Protein AF-A0A2H9N8P7-F1 (afdb_monomer_lite)

Radius of gyration: 15.58 Å; chains: 1; bounding box: 39×26×37 Å

pLDDT: mean 92.92, std 4.25, range [72.19, 96.5]

Foldseek 3Di:
DAPDPPGDDDDPCVVVVNDDPVVVVVVVVVVAFDWDWDDDPPKIKTFGWDDDPVGIDTPDIDIPVVVD

Structure (mmCIF, N/CA/C/O backbone):
data_AF-A0A2H9N8P7-F1
#
_entry.id   AF-A0A2H9N8P7-F1
#
loop_
_atom_site.group_PDB
_atom_site.id
_atom_site.type_symbol
_atom_site.label_atom_id
_atom_site.label_alt_id
_atom_site.label_comp_id
_atom_site.label_asym_id
_atom_site.label_entity_id
_atom_site.label_seq_id
_atom_site.pdbx_PDB_ins_code
_atom_site.Cartn_x
_atom_site.Cartn_y
_atom_site.Cartn_z
_atom_site.occupancy
_atom_site.B_iso_or_equiv
_atom_site.auth_seq_id
_atom_site.auth_comp_id
_atom_site.auth_asym_id
_atom_site.auth_atom_id
_atom_site.pdbx_PDB_model_num
ATOM 1 N N . MET A 1 1 ? 15.998 11.243 -7.624 1.00 72.19 1 MET A N 1
ATOM 2 C CA . MET A 1 1 ? 16.132 12.146 -8.789 1.00 72.19 1 MET A CA 1
ATOM 3 C C . MET A 1 1 ? 16.713 11.365 -9.957 1.00 72.19 1 MET A C 1
ATOM 5 O O . MET A 1 1 ? 17.346 10.343 -9.707 1.00 72.19 1 MET A O 1
ATOM 9 N N . ALA A 1 2 ? 16.443 11.778 -11.198 1.00 84.69 2 ALA A N 1
ATOM 10 C CA . ALA A 1 2 ? 17.084 11.165 -12.361 1.00 84.69 2 ALA A CA 1
ATOM 11 C C . ALA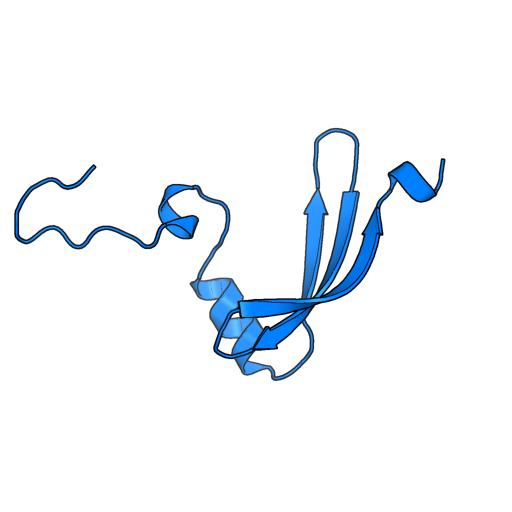 A 1 2 ? 18.582 11.503 -12.335 1.00 84.69 2 ALA A C 1
ATOM 13 O O . ALA A 1 2 ? 18.934 12.649 -12.074 1.00 84.69 2 ALA A O 1
ATOM 14 N N . LYS A 1 3 ? 19.445 10.500 -12.528 1.00 87.50 3 LYS A N 1
ATOM 15 C CA . LYS A 1 3 ? 20.908 10.667 -12.465 1.00 87.50 3 LYS A CA 1
ATOM 16 C C . LYS A 1 3 ? 21.567 10.838 -13.842 1.00 87.50 3 LYS A C 1
ATOM 18 O O . LYS A 1 3 ? 22.746 11.149 -13.902 1.00 87.50 3 LYS A O 1
ATOM 23 N N . GLY A 1 4 ? 20.828 10.619 -14.931 1.00 92.31 4 GLY A N 1
ATOM 24 C CA . GLY A 1 4 ? 21.330 10.695 -16.304 1.00 92.31 4 GLY A CA 1
ATOM 25 C C . GLY A 1 4 ? 20.340 10.101 -17.314 1.00 92.31 4 GLY A C 1
ATOM 26 O O . GLY A 1 4 ? 19.293 9.595 -16.898 1.00 92.31 4 GLY A O 1
ATOM 27 N N . PRO A 1 5 ? 20.666 10.124 -18.620 1.00 90.31 5 PRO A N 1
ATOM 28 C CA . PRO A 1 5 ? 19.763 9.691 -19.694 1.00 90.31 5 PRO A CA 1
ATOM 29 C C . PRO A 1 5 ? 19.390 8.202 -19.617 1.00 90.31 5 PRO A C 1
ATOM 31 O O . PRO A 1 5 ? 18.265 7.835 -19.930 1.00 90.31 5 PRO A O 1
ATOM 34 N N . ASN A 1 6 ? 20.291 7.354 -19.110 1.00 92.56 6 ASN A N 1
ATOM 35 C CA . ASN A 1 6 ? 20.056 5.910 -18.975 1.00 92.56 6 ASN A CA 1
ATOM 36 C C . ASN A 1 6 ? 19.384 5.518 -17.646 1.00 92.56 6 ASN A C 1
ATOM 38 O O . ASN A 1 6 ? 19.148 4.338 -17.383 1.00 92.56 6 ASN A O 1
ATOM 42 N N . TYR A 1 7 ? 19.110 6.477 -16.757 1.00 93.69 7 TYR A N 1
ATOM 43 C CA . TYR A 1 7 ? 18.580 6.165 -15.435 1.00 93.69 7 TYR A CA 1
ATOM 44 C C . TYR A 1 7 ? 17.074 5.880 -15.500 1.00 93.69 7 TYR A C 1
ATOM 46 O O . TYR A 1 7 ? 16.258 6.795 -15.619 1.00 93.69 7 TYR A O 1
ATOM 54 N N . CYS A 1 8 ? 16.689 4.612 -15.344 1.00 91.50 8 CYS A N 1
ATOM 55 C CA . CYS A 1 8 ? 15.286 4.222 -15.226 1.00 91.50 8 CYS A CA 1
ATOM 56 C C . CYS A 1 8 ? 14.702 4.691 -13.891 1.00 91.50 8 CYS A C 1
ATOM 58 O O . CYS A 1 8 ? 14.970 4.137 -12.822 1.00 91.50 8 CYS A O 1
ATOM 60 N N . VAL A 1 9 ? 13.877 5.732 -13.955 1.00 92.94 9 VAL A N 1
ATOM 61 C CA . VAL A 1 9 ? 13.237 6.307 -12.776 1.00 92.94 9 VAL A CA 1
ATOM 62 C C . VAL A 1 9 ? 12.140 5.362 -12.266 1.00 92.94 9 VAL A C 1
ATOM 64 O O . VAL A 1 9 ? 11.259 4.980 -13.035 1.00 92.94 9 VAL A O 1
ATOM 67 N N . PRO A 1 10 ? 12.124 5.014 -10.965 1.00 92.94 10 PRO A N 1
ATOM 68 C CA . PRO A 1 10 ? 11.061 4.186 -10.408 1.00 92.94 10 PRO A CA 1
ATOM 69 C C . PRO A 1 10 ? 9.684 4.843 -10.544 1.00 92.94 10 PRO A C 1
ATOM 71 O O . PRO A 1 10 ? 9.553 6.070 -10.481 1.00 92.94 10 PRO A O 1
ATOM 74 N N . PHE A 1 11 ? 8.634 4.022 -10.632 1.00 93.50 11 PHE A N 1
ATOM 75 C CA . PHE A 1 11 ? 7.251 4.500 -10.680 1.00 93.50 11 PHE A CA 1
ATOM 76 C C . PHE A 1 11 ? 6.927 5.473 -9.541 1.00 93.50 11 PHE A C 1
ATOM 78 O O . PHE A 1 11 ? 7.394 5.308 -8.410 1.00 93.50 11 PHE A O 1
ATOM 85 N N . ARG A 1 12 ? 6.044 6.445 -9.808 1.00 94.25 12 ARG A N 1
ATOM 86 C CA . ARG A 1 12 ? 5.654 7.502 -8.856 1.00 94.25 12 ARG A CA 1
ATOM 87 C C . ARG A 1 12 ? 5.372 6.968 -7.444 1.00 94.25 12 ARG A C 1
ATOM 89 O O . ARG A 1 12 ? 6.041 7.374 -6.503 1.00 94.25 12 ARG A O 1
ATOM 96 N N . ARG A 1 13 ? 4.467 5.991 -7.300 1.00 95.25 13 ARG A N 1
ATOM 97 C CA . ARG A 1 13 ? 4.089 5.438 -5.982 1.00 95.25 13 ARG A CA 1
ATOM 98 C C . ARG A 1 13 ? 5.201 4.655 -5.274 1.00 95.25 13 ARG A C 1
ATOM 100 O O . ARG A 1 13 ? 5.149 4.533 -4.055 1.00 95.25 13 ARG A O 1
ATOM 107 N N . ARG A 1 14 ? 6.193 4.133 -6.014 1.00 94.75 14 ARG A N 1
ATOM 108 C CA . ARG A 1 14 ? 7.387 3.505 -5.422 1.00 94.75 14 ARG A CA 1
ATOM 109 C C . ARG A 1 14 ? 8.291 4.580 -4.821 1.00 94.75 14 ARG A C 1
ATOM 111 O O . ARG A 1 14 ? 8.770 4.391 -3.713 1.00 94.75 14 ARG A O 1
ATOM 118 N N . ARG A 1 15 ? 8.470 5.711 -5.516 1.00 94.31 15 ARG A N 1
ATOM 119 C CA . ARG A 1 15 ? 9.234 6.866 -5.007 1.00 94.31 15 ARG A CA 1
ATOM 120 C C . ARG A 1 15 ? 8.589 7.490 -3.770 1.00 94.31 15 ARG A C 1
ATOM 122 O O . ARG A 1 15 ? 9.296 7.869 -2.854 1.00 94.31 15 ARG A O 1
ATOM 129 N N . GLU A 1 16 ? 7.259 7.544 -3.733 1.00 95.25 16 GLU A N 1
ATOM 130 C CA . GLU A 1 16 ? 6.501 8.020 -2.566 1.00 95.25 16 GLU A CA 1
ATOM 131 C C . GLU A 1 16 ? 6.445 7.002 -1.408 1.00 95.25 16 GLU A C 1
ATOM 133 O O . GLU A 1 16 ? 5.867 7.304 -0.371 1.00 95.25 16 GLU A O 1
ATOM 138 N N . GLY A 1 17 ? 6.946 5.772 -1.585 1.00 93.25 17 GLY A N 1
ATOM 139 C CA . GLY A 1 17 ? 6.883 4.721 -0.559 1.00 93.25 17 GLY A CA 1
ATOM 140 C C . GLY A 1 17 ? 5.475 4.181 -0.262 1.00 93.25 17 GLY A C 1
ATOM 141 O O . GLY A 1 17 ? 5.300 3.371 0.640 1.00 93.25 17 GLY A O 1
ATOM 142 N N . LYS A 1 18 ? 4.451 4.576 -1.028 1.00 93.75 18 LYS A N 1
ATOM 143 C CA . LYS A 1 18 ? 3.038 4.260 -0.735 1.00 93.75 18 LYS A CA 1
ATOM 144 C C . LYS A 1 18 ? 2.579 2.891 -1.229 1.00 93.75 18 LYS A C 1
ATOM 146 O O . LYS A 1 18 ? 1.420 2.514 -1.034 1.00 93.75 18 LYS A O 1
ATOM 151 N N . THR A 1 19 ? 3.384 2.191 -2.025 1.00 95.00 19 THR A N 1
ATOM 152 C CA . THR A 1 19 ? 2.968 0.927 -2.649 1.00 95.00 19 THR A CA 1
ATOM 153 C C . THR A 1 19 ? 4.145 0.004 -2.874 1.00 95.00 19 THR A C 1
ATOM 155 O O . THR A 1 19 ? 5.084 0.350 -3.592 1.00 95.00 19 THR A O 1
ATOM 158 N N . ASP A 1 20 ? 4.030 -1.211 -2.342 1.00 95.12 20 ASP A N 1
ATOM 159 C CA . ASP A 1 20 ? 4.862 -2.318 -2.780 1.00 95.12 20 ASP A CA 1
ATOM 160 C C . ASP A 1 20 ? 4.226 -3.032 -3.978 1.00 95.12 20 ASP A C 1
ATOM 162 O O . ASP A 1 20 ? 3.168 -3.658 -3.888 1.00 95.12 20 ASP A O 1
ATOM 166 N N . TYR A 1 21 ? 4.895 -2.929 -5.125 1.00 94.56 21 TYR A N 1
ATOM 167 C CA . TYR A 1 21 ? 4.447 -3.540 -6.371 1.00 94.56 21 TYR A CA 1
ATOM 168 C C . TYR A 1 21 ? 4.572 -5.068 -6.365 1.00 94.56 21 TYR A C 1
ATOM 170 O O . TYR A 1 21 ? 3.800 -5.718 -7.068 1.00 94.56 21 TYR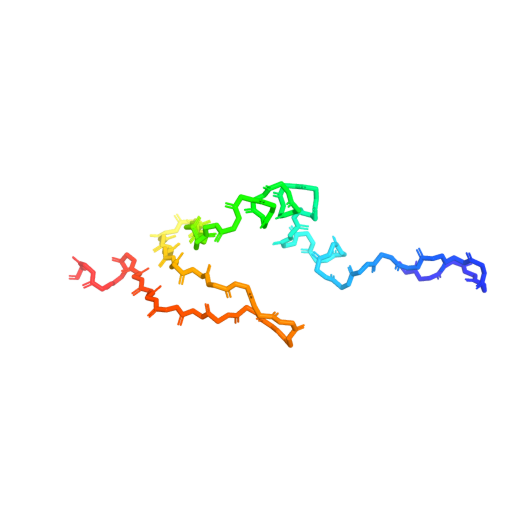 A O 1
ATOM 178 N N . LYS A 1 22 ? 5.490 -5.651 -5.574 1.00 94.62 22 LYS A N 1
ATOM 179 C CA . LYS A 1 22 ? 5.629 -7.115 -5.484 1.00 94.62 22 LYS A CA 1
ATOM 180 C C . LYS A 1 22 ? 4.415 -7.720 -4.780 1.00 94.62 22 LYS A C 1
ATOM 182 O O . LYS A 1 22 ? 3.718 -8.539 -5.378 1.00 94.62 22 LYS A O 1
ATOM 187 N N . ALA A 1 23 ? 4.099 -7.234 -3.578 1.00 93.06 23 ALA A N 1
ATOM 188 C CA . ALA A 1 23 ? 2.901 -7.640 -2.847 1.00 93.06 23 ALA A CA 1
ATOM 189 C C . ALA A 1 23 ? 1.611 -7.346 -3.634 1.00 93.06 23 ALA A C 1
ATOM 191 O O . ALA A 1 23 ? 0.730 -8.199 -3.735 1.00 93.06 23 ALA A O 1
ATOM 192 N N . ARG A 1 24 ? 1.513 -6.166 -4.269 1.00 93.56 24 ARG A N 1
ATOM 193 C CA . ARG A 1 24 ? 0.354 -5.821 -5.109 1.00 93.56 24 ARG A CA 1
ATOM 194 C C . ARG A 1 24 ? 0.151 -6.831 -6.240 1.00 93.56 24 ARG A C 1
ATOM 196 O O . ARG A 1 24 ? -0.980 -7.252 -6.449 1.00 93.56 24 ARG A O 1
ATOM 203 N N . LYS A 1 25 ? 1.212 -7.219 -6.957 1.00 94.00 25 LYS A N 1
ATOM 204 C CA . LYS A 1 25 ? 1.124 -8.206 -8.043 1.00 94.00 25 LYS A CA 1
ATOM 205 C C . LYS A 1 25 ? 0.586 -9.544 -7.531 1.00 94.00 25 LYS A C 1
ATOM 207 O O . LYS A 1 25 ? -0.329 -10.078 -8.143 1.00 94.00 25 LYS A O 1
ATOM 212 N N . ALA A 1 26 ? 1.098 -10.043 -6.404 1.00 94.00 26 ALA A N 1
ATOM 213 C CA . ALA A 1 26 ? 0.633 -11.299 -5.812 1.00 94.00 26 ALA A CA 1
ATOM 214 C C . ALA A 1 26 ? -0.868 -11.267 -5.471 1.00 94.00 26 ALA A C 1
ATOM 216 O O . ALA A 1 26 ? -1.595 -12.202 -5.788 1.00 94.00 26 ALA A O 1
ATOM 217 N N . LEU A 1 27 ? -1.352 -10.156 -4.906 1.00 92.81 27 LEU A N 1
ATOM 218 C CA . LEU A 1 27 ? -2.774 -9.981 -4.598 1.00 92.81 27 LEU A CA 1
ATOM 219 C C . LEU A 1 27 ? -3.643 -9.895 -5.860 1.00 92.81 27 LEU A C 1
ATOM 221 O O . LEU A 1 27 ? -4.727 -10.467 -5.890 1.00 92.81 27 LEU A O 1
ATOM 225 N N . LEU A 1 28 ? -3.178 -9.208 -6.906 1.00 92.38 28 LEU A N 1
ATOM 226 C CA . LEU A 1 28 ? -3.913 -9.102 -8.172 1.00 92.38 28 LEU A CA 1
ATOM 227 C C . LEU A 1 28 ? -4.044 -10.448 -8.888 1.00 92.38 28 LEU A C 1
ATOM 229 O O . LEU A 1 28 ? -5.091 -10.725 -9.461 1.00 92.38 28 LEU A O 1
ATOM 233 N N . LEU A 1 29 ? -3.013 -11.295 -8.815 1.00 93.81 29 LEU A N 1
ATOM 234 C CA . LEU A 1 29 ? -3.040 -12.634 -9.410 1.00 93.81 29 LEU A CA 1
ATOM 235 C C . LEU A 1 29 ? -4.128 -13.532 -8.807 1.00 93.81 29 LEU A C 1
ATOM 237 O O . LEU A 1 29 ? -4.578 -14.455 -9.474 1.00 93.81 29 LEU A O 1
ATOM 241 N N . SER A 1 30 ? -4.584 -13.254 -7.581 1.00 90.75 30 SER A N 1
ATOM 242 C CA . SER A 1 30 ? -5.675 -14.012 -6.956 1.00 90.75 30 SER A CA 1
ATOM 243 C C . SER A 1 30 ? -7.049 -13.780 -7.600 1.00 90.75 30 SER A C 1
ATOM 245 O O . SER A 1 30 ? -7.976 -14.534 -7.316 1.00 90.75 30 SER A O 1
ATOM 247 N N . GLY A 1 31 ? -7.215 -12.723 -8.409 1.00 90.88 31 GLY A N 1
ATOM 248 C CA . GLY A 1 31 ? -8.487 -12.361 -9.047 1.00 90.88 31 GLY A CA 1
ATOM 249 C C . GLY A 1 31 ? -9.581 -11.863 -8.092 1.00 90.88 31 GLY A C 1
ATOM 250 O O . GLY A 1 31 ? -10.663 -11.494 -8.539 1.00 90.88 31 GLY A O 1
ATOM 251 N N . LYS A 1 32 ? -9.320 -11.828 -6.781 1.00 93.12 32 LYS A N 1
ATOM 252 C CA . LYS A 1 32 ? -10.287 -11.404 -5.762 1.00 93.12 32 LYS A CA 1
ATOM 253 C C . LYS A 1 32 ? -10.193 -9.897 -5.487 1.00 93.12 32 LYS A C 1
ATOM 255 O O . LYS A 1 32 ? -9.104 -9.320 -5.602 1.00 93.12 32 LYS A O 1
ATOM 260 N N . PRO A 1 33 ? -11.298 -9.253 -5.064 1.00 94.06 33 PRO A N 1
ATOM 261 C CA . PRO A 1 33 ? -11.248 -7.906 -4.508 1.00 94.06 33 PRO A CA 1
ATOM 262 C C . PRO A 1 33 ? -10.248 -7.839 -3.351 1.00 94.06 33 PRO A C 1
ATOM 264 O O . PRO A 1 33 ? -10.147 -8.755 -2.534 1.00 94.06 33 PRO A O 1
ATOM 267 N N . ARG A 1 34 ? -9.485 -6.750 -3.282 1.00 94.69 34 ARG A N 1
ATOM 268 C CA . ARG A 1 34 ? -8.438 -6.572 -2.275 1.00 94.69 34 ARG A CA 1
ATOM 269 C C . ARG A 1 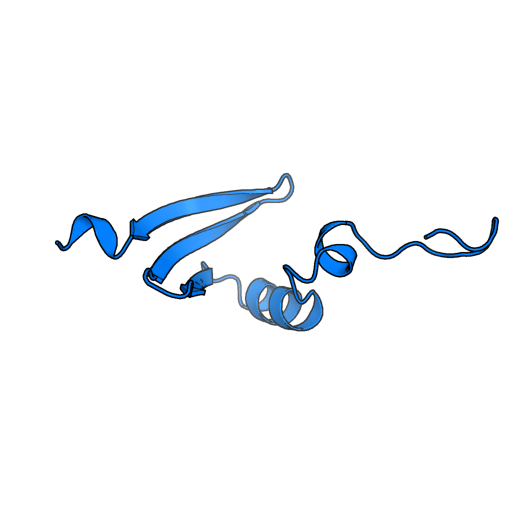34 ? -8.988 -5.791 -1.096 1.00 94.69 34 ARG A C 1
ATOM 271 O O . ARG A 1 34 ? -9.474 -4.677 -1.278 1.00 94.69 34 ARG A O 1
ATOM 278 N N . LEU A 1 35 ? -8.818 -6.336 0.104 1.00 94.69 35 LEU A N 1
ATOM 279 C CA . LEU A 1 35 ? -9.017 -5.590 1.339 1.00 94.69 35 LEU A CA 1
ATOM 280 C C . LEU A 1 35 ? -7.767 -4.752 1.619 1.00 94.69 35 LEU A C 1
ATOM 282 O O . LEU A 1 35 ? -6.701 -5.274 1.946 1.00 94.69 35 LEU A O 1
ATOM 286 N N . VAL A 1 36 ? -7.882 -3.442 1.447 1.00 95.19 36 VAL A N 1
ATOM 287 C CA . VAL A 1 36 ? -6.803 -2.491 1.688 1.00 95.19 36 VAL A CA 1
ATOM 288 C C . VAL A 1 36 ? -7.015 -1.833 3.039 1.00 95.19 36 VAL A C 1
ATOM 290 O O . VAL A 1 36 ? -7.906 -1.007 3.209 1.00 95.19 36 VAL A O 1
ATOM 293 N N . VAL A 1 37 ? -6.146 -2.178 3.986 1.00 95.19 37 VAL A N 1
ATOM 294 C CA . VAL A 1 37 ? -6.089 -1.552 5.309 1.00 95.19 37 VAL A CA 1
ATOM 295 C C . VAL A 1 37 ? -4.980 -0.499 5.319 1.00 95.19 37 VAL A C 1
ATOM 297 O O . VAL A 1 37 ? -3.862 -0.726 4.830 1.00 95.19 37 VAL A O 1
ATOM 300 N N . ARG A 1 38 ? -5.298 0.687 5.837 1.00 95.12 38 ARG A N 1
ATOM 301 C CA . ARG A 1 38 ? -4.372 1.810 6.012 1.00 95.12 38 ARG A CA 1
ATOM 302 C C . ARG A 1 38 ? -4.509 2.349 7.429 1.00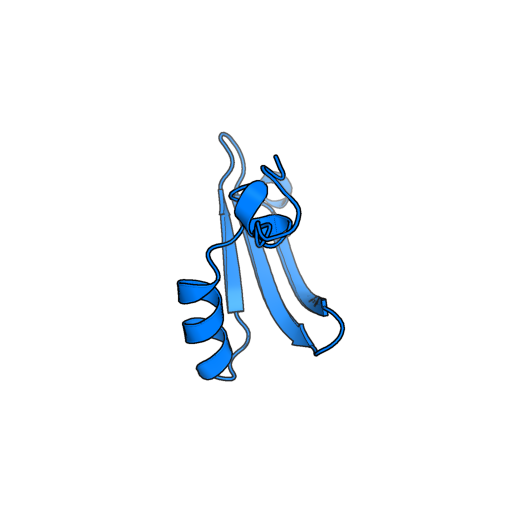 95.12 38 ARG A C 1
ATOM 304 O O . ARG A 1 38 ? -5.546 2.893 7.788 1.00 95.12 38 ARG A O 1
ATOM 311 N N . GLY A 1 39 ? -3.451 2.184 8.215 1.00 94.94 39 GLY A N 1
ATOM 312 C CA . GLY A 1 39 ? -3.335 2.785 9.538 1.00 94.94 39 GLY A CA 1
ATOM 313 C C . GLY A 1 39 ? -2.695 4.166 9.453 1.00 94.94 39 GLY A C 1
ATOM 314 O O . GLY A 1 39 ? -1.735 4.374 8.711 1.00 94.94 39 GLY A O 1
ATOM 315 N N . SER A 1 40 ? -3.230 5.094 10.231 1.00 93.44 40 SER A N 1
ATOM 316 C CA . SER A 1 40 ? -2.583 6.341 10.630 1.00 93.44 40 SER A CA 1
ATOM 317 C C . SER A 1 40 ? -2.390 6.331 12.150 1.00 93.44 40 SER A C 1
ATOM 319 O O . SER A 1 40 ? -2.818 5.395 12.820 1.00 93.44 40 SER A O 1
ATOM 321 N N . LEU A 1 41 ? -1.769 7.371 12.710 1.00 95.56 41 LEU A N 1
ATOM 322 C CA . LEU A 1 41 ? -1.477 7.430 14.150 1.00 95.56 41 LEU A CA 1
ATOM 323 C C . LEU A 1 41 ? -2.728 7.353 15.041 1.00 95.56 41 LEU A C 1
ATOM 325 O O . LEU A 1 41 ? -2.640 6.865 16.159 1.00 95.56 41 LEU A O 1
ATOM 329 N N . LYS A 1 42 ? -3.871 7.860 14.564 1.00 94.19 42 LYS A N 1
ATOM 330 C CA . LYS A 1 42 ? -5.121 7.944 15.342 1.00 94.19 42 LYS A CA 1
ATOM 331 C C . LYS A 1 42 ? -6.312 7.260 14.680 1.00 94.19 42 LYS A C 1
ATOM 333 O O . LYS A 1 42 ? -7.298 6.997 15.351 1.00 94.19 42 LYS A O 1
ATOM 338 N N . ASN A 1 43 ? -6.229 6.994 13.378 1.00 95.12 43 ASN A N 1
ATOM 339 C CA . ASN A 1 43 ? -7.347 6.484 12.595 1.00 95.12 43 ASN A CA 1
ATOM 340 C C . ASN A 1 43 ? -6.949 5.286 11.746 1.00 95.12 43 ASN A C 1
ATOM 342 O O . ASN A 1 43 ? -5.803 5.178 11.298 1.00 95.12 43 ASN A O 1
ATOM 346 N N . VAL A 1 44 ? -7.931 4.449 11.441 1.00 95.56 44 VAL A N 1
ATOM 347 C CA . VAL A 1 44 ? -7.803 3.329 10.512 1.00 95.56 44 VAL A CA 1
ATOM 348 C C . VAL A 1 44 ? -8.810 3.505 9.384 1.00 95.56 44 VAL A C 1
ATOM 350 O O . VAL A 1 44 ? -9.975 3.820 9.609 1.00 95.56 44 VAL A O 1
ATOM 353 N N . THR A 1 45 ? -8.353 3.298 8.154 1.00 95.81 45 THR A N 1
ATOM 354 C CA . THR A 1 45 ? -9.196 3.266 6.958 1.00 95.81 45 THR A CA 1
ATOM 355 C C . THR A 1 45 ? -9.138 1.879 6.342 1.00 95.81 45 THR A C 1
ATOM 357 O O . THR A 1 45 ? -8.051 1.332 6.124 1.00 95.81 45 THR A O 1
ATOM 360 N N . VAL A 1 46 ? -10.302 1.323 6.030 1.00 96.31 46 VAL A N 1
ATOM 361 C CA . VAL A 1 46 ? -10.440 0.022 5.376 1.00 96.31 46 VAL A CA 1
ATOM 362 C C . VAL A 1 46 ? -11.240 0.199 4.095 1.00 96.31 46 VAL A C 1
ATOM 364 O O . VAL A 1 46 ? -12.263 0.877 4.082 1.00 96.31 46 VAL A O 1
ATOM 367 N N . GLN A 1 47 ? -10.757 -0.379 2.999 1.00 96.50 47 G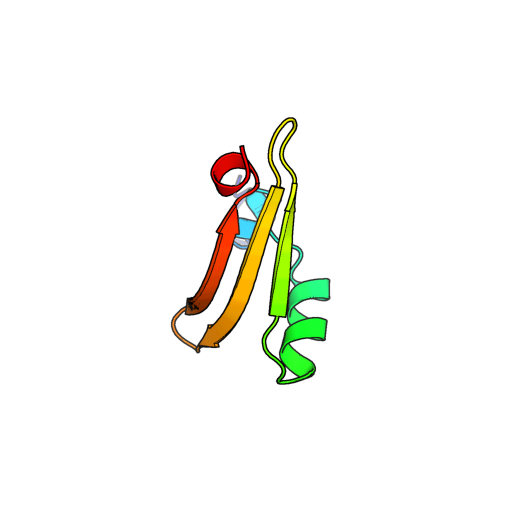LN A N 1
ATOM 368 C CA . GLN A 1 47 ? -11.402 -0.282 1.691 1.00 96.50 47 GLN A CA 1
ATOM 369 C C . GLN A 1 47 ? -11.406 -1.634 0.984 1.00 96.50 47 GLN A C 1
ATOM 371 O O . GLN A 1 47 ? -10.403 -2.348 1.003 1.00 96.50 47 GLN A O 1
ATOM 376 N N . ILE A 1 48 ? -12.510 -1.962 0.316 1.00 96.12 48 ILE A N 1
ATOM 377 C CA . ILE A 1 48 ? -12.590 -3.080 -0.627 1.00 96.12 48 ILE A CA 1
ATOM 378 C C . ILE A 1 48 ? -12.391 -2.513 -2.028 1.00 96.12 48 ILE A C 1
ATOM 380 O O . ILE A 1 48 ? -13.154 -1.655 -2.472 1.00 96.12 48 ILE A O 1
ATOM 384 N N . ILE A 1 49 ? -11.341 -2.977 -2.705 1.00 96.12 49 ILE A N 1
ATOM 385 C CA . ILE A 1 49 ? -10.878 -2.402 -3.967 1.00 96.12 49 ILE A CA 1
ATOM 386 C C . ILE A 1 49 ? -10.825 -3.460 -5.065 1.00 96.12 49 ILE A C 1
ATOM 388 O O . ILE A 1 49 ? -10.165 -4.495 -4.919 1.00 96.12 49 ILE A O 1
ATOM 392 N N . VAL A 1 50 ? -11.430 -3.144 -6.207 1.00 95.19 50 VAL A N 1
ATOM 393 C CA . VAL A 1 50 ? -11.335 -3.914 -7.451 1.00 95.19 5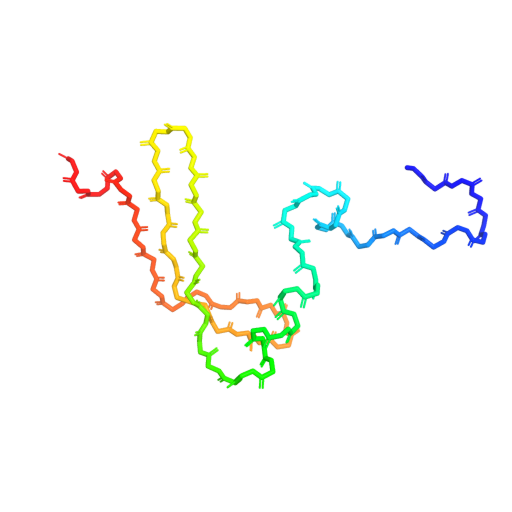0 VAL A CA 1
ATOM 394 C C . VAL A 1 50 ? -10.335 -3.236 -8.384 1.00 95.19 50 VAL A C 1
ATOM 396 O O . VAL A 1 50 ? -10.306 -2.015 -8.517 1.00 95.19 50 VAL A O 1
ATOM 399 N N . ALA A 1 51 ? -9.458 -4.017 -9.011 1.00 92.19 51 ALA A N 1
ATOM 400 C CA . ALA A 1 51 ? -8.470 -3.476 -9.938 1.00 92.19 51 ALA A CA 1
ATOM 401 C C . ALA A 1 51 ? -9.030 -3.435 -11.363 1.00 92.19 51 ALA A C 1
ATOM 403 O O . ALA A 1 51 ? -9.346 -4.483 -11.922 1.00 92.19 51 ALA A O 1
ATOM 404 N N . LYS A 1 52 ? -9.108 -2.241 -11.960 1.00 91.88 52 LYS A N 1
ATOM 405 C CA . LYS A 1 52 ? -9.427 -2.040 -13.379 1.00 91.88 52 LYS A CA 1
ATOM 406 C C . LYS A 1 52 ? -8.178 -1.557 -14.141 1.00 91.88 52 LYS A C 1
ATOM 408 O O . LYS A 1 52 ? -7.251 -1.024 -13.526 1.00 91.88 52 LYS A O 1
ATOM 413 N N . PRO A 1 53 ? -8.124 -1.705 -15.479 1.00 87.81 53 PRO A N 1
ATOM 414 C CA . PRO A 1 53 ? -6.964 -1.295 -16.281 1.00 87.81 53 PRO A CA 1
ATOM 415 C C . PRO A 1 53 ? -6.597 0.190 -16.149 1.00 87.81 53 PRO A C 1
ATOM 417 O O . PRO A 1 53 ? -5.420 0.538 -16.119 1.00 87.81 53 PRO A O 1
ATOM 420 N N . HIS A 1 54 ? -7.598 1.064 -16.027 1.00 91.50 54 HIS A N 1
ATOM 421 C CA . HIS A 1 54 ? -7.395 2.512 -15.906 1.00 91.50 54 HIS A CA 1
ATOM 422 C C . HIS A 1 54 ? -7.062 2.966 -14.479 1.00 91.50 54 HIS A C 1
ATOM 424 O O . HIS A 1 54 ? -6.542 4.062 -14.281 1.00 91.50 54 HIS A O 1
ATOM 430 N N . GLY A 1 55 ? -7.350 2.137 -13.476 1.00 89.62 55 GLY A N 1
ATOM 431 C CA . GLY A 1 55 ? -7.224 2.510 -12.077 1.00 89.62 55 GLY A CA 1
ATOM 432 C C . GLY A 1 55 ? -7.932 1.534 -11.149 1.00 89.62 55 GLY A C 1
ATOM 433 O O . GLY A 1 55 ? -8.688 0.666 -11.569 1.00 89.62 55 GLY A O 1
ATOM 434 N N . ASP A 1 56 ? -7.667 1.681 -9.861 1.00 92.62 56 ASP A N 1
ATOM 435 C CA . ASP A 1 56 ? -8.385 0.942 -8.833 1.00 92.62 56 ASP A CA 1
ATOM 436 C C . ASP A 1 56 ? -9.744 1.599 -8.572 1.00 92.62 56 ASP A C 1
ATOM 438 O O . ASP A 1 56 ? -9.820 2.818 -8.432 1.00 92.62 56 ASP A O 1
ATOM 442 N N . GLU A 1 57 ? -10.793 0.791 -8.469 1.00 94.94 57 GLU A N 1
ATOM 443 C CA . GLU A 1 57 ? -12.136 1.226 -8.101 1.00 94.94 57 GLU A CA 1
ATOM 444 C C . GLU A 1 57 ? -12.441 0.779 -6.671 1.00 94.94 57 GLU A C 1
ATOM 446 O O . GLU A 1 57 ? -12.248 -0.386 -6.311 1.00 94.94 57 GLU A O 1
ATOM 451 N N . VAL A 1 58 ? -12.890 1.719 -5.843 1.00 95.38 58 VAL A N 1
ATOM 452 C CA . VAL A 1 58 ? -13.278 1.451 -4.456 1.00 95.38 58 VAL A CA 1
ATOM 453 C C . VAL A 1 58 ? -14.754 1.081 -4.447 1.00 95.38 58 VAL A C 1
ATOM 455 O O . VAL A 1 58 ? -15.591 1.894 -4.822 1.00 95.38 58 VAL A O 1
ATOM 458 N N . THR A 1 59 ? -15.070 -0.142 -4.030 1.00 95.19 59 THR A N 1
ATOM 459 C CA . THR A 1 59 ? -16.457 -0.615 -3.930 1.00 95.19 59 THR A CA 1
ATOM 460 C C . THR A 1 59 ? -17.087 -0.184 -2.612 1.00 95.19 59 THR A C 1
ATOM 462 O O . THR A 1 59 ? -18.227 0.260 -2.586 1.00 95.19 59 THR A O 1
ATOM 465 N N . VAL A 1 60 ? -16.340 -0.320 -1.514 1.00 95.44 60 VAL A N 1
ATOM 466 C CA . VAL A 1 60 ? -16.786 0.038 -0.162 1.00 95.44 60 VAL A CA 1
ATOM 467 C C . VAL A 1 60 ? -15.607 0.616 0.610 1.00 95.44 60 VAL A C 1
ATOM 469 O O . VAL A 1 60 ? -14.472 0.150 0.461 1.00 95.44 60 VAL A O 1
ATOM 472 N N . SER A 1 61 ? -15.879 1.604 1.456 1.00 95.56 61 SER A N 1
ATOM 473 C CA . SER A 1 61 ? -14.925 2.189 2.394 1.00 95.56 61 SER A CA 1
ATOM 474 C C . SER A 1 61 ? -15.538 2.310 3.782 1.00 95.56 61 SER A C 1
ATOM 476 O O . SER A 1 61 ? -16.724 2.591 3.896 1.00 95.56 61 SER A O 1
ATOM 478 N N . ALA A 1 62 ? -14.711 2.147 4.809 1.00 95.81 62 ALA A N 1
ATOM 479 C CA . ALA A 1 62 ? -15.047 2.437 6.195 1.00 95.81 62 ALA A CA 1
ATOM 480 C C . ALA A 1 62 ? -13.884 3.186 6.855 1.00 95.81 62 ALA A C 1
ATOM 482 O O . ALA A 1 62 ? -12.707 2.884 6.596 1.00 95.81 62 ALA A O 1
ATOM 483 N N . HIS A 1 63 ? -14.207 4.149 7.713 1.00 96.25 63 HIS A N 1
ATOM 484 C CA . HIS A 1 63 ? -13.227 4.942 8.449 1.00 96.25 63 HIS A CA 1
ATOM 485 C C . HIS A 1 63 ? -13.508 4.897 9.955 1.00 96.25 63 HIS A C 1
ATOM 487 O O . HIS A 1 63 ? -14.647 5.025 10.384 1.00 96.25 63 HIS A O 1
ATOM 493 N N . SER A 1 64 ? -12.469 4.762 10.786 1.00 93.94 64 SER A N 1
ATOM 494 C CA . SER A 1 64 ? -12.638 4.652 12.247 1.00 93.94 64 SER A CA 1
ATOM 495 C C . SER A 1 64 ? -13.335 5.857 12.885 1.00 93.94 64 SER A C 1
ATOM 497 O O . SER A 1 64 ? -14.004 5.710 13.897 1.00 93.94 64 SER A O 1
ATOM 499 N N . GLY A 1 65 ? -13.202 7.041 12.287 1.00 91.44 65 GLY A N 1
ATOM 500 C CA . GLY A 1 65 ? -13.892 8.254 12.739 1.00 91.44 65 GLY A CA 1
ATOM 501 C C . GLY A 1 65 ? -15.407 8.262 12.503 1.00 91.44 65 GLY A C 1
ATOM 502 O O . GLY A 1 65 ? -16.069 9.136 13.031 1.00 91.44 65 GLY A O 1
ATOM 503 N N . GLU A 1 66 ? -15.962 7.322 11.732 1.00 92.06 66 GLU A N 1
ATOM 504 C CA . GLU A 1 66 ? -17.421 7.166 11.572 1.00 92.06 66 GLU A CA 1
ATOM 505 C C . GLU A 1 66 ? -18.050 6.392 12.744 1.00 92.06 66 GLU A C 1
ATOM 507 O O . GLU A 1 66 ? -19.268 6.340 12.874 1.00 92.06 66 GLU A O 1
ATOM 512 N N . LEU A 1 67 ? -17.219 5.757 13.579 1.00 88.50 67 LEU A N 1
ATOM 513 C CA . LEU A 1 67 ? -17.641 4.907 14.696 1.00 88.50 67 LEU A CA 1
ATOM 514 C C . LEU A 1 67 ? -17.649 5.641 16.046 1.00 88.50 67 LEU A C 1
ATOM 516 O O . LEU A 1 67 ? -17.994 5.026 17.053 1.00 88.50 67 LEU A O 1
ATOM 520 N N . THR A 1 68 ? -17.207 6.902 16.077 1.00 72.31 68 THR A N 1
ATOM 521 C CA . THR A 1 68 ? -17.103 7.729 17.296 1.00 72.31 68 THR A CA 1
ATOM 522 C C . THR A 1 68 ? -18.119 8.849 17.221 1.00 72.31 68 THR A C 1
ATOM 524 O O . THR A 1 68 ? -18.764 9.111 18.256 1.00 72.31 68 THR A O 1
#

Secondary structure (DSSP, 8-state):
---STT--PPPHHHHTT---HHHHHHHHHT-SPEEEEEE-SS-EEEEEEEEETTEEEEEEEEEGGG--

Sequence (68 aa):
MAKGPNYCVPFRRRREGKTDYKARKALLLSGKPRLVVRGSLKNVTVQIIVAKPHGDEVTVSAHSGELT